Protein AF-A0A165RY07-F1 (afdb_monomer_lite)

pLDDT: mean 71.09, std 14.45, range [42.78, 95.12]

Foldseek 3Di:
DPCVPQDPDPPDDPDDPPDDDQQDAPPVRHHRHPPPVVVVVVVVVVVVVVVVVVVVVVCCVPPPDCPDDPDPPPDPVVVVVVVVCVVVVD

Radius of gyration: 25.17 Å; chains: 1; bounding box: 54×26×62 Å

Structure (mmCIF, N/CA/C/O backbone):
data_AF-A0A165RY07-F1
#
_entry.id   AF-A0A165RY07-F1
#
loop_
_atom_site.group_PDB
_atom_site.id
_atom_site.type_symbol
_atom_site.label_atom_id
_atom_site.label_alt_id
_atom_site.label_comp_id
_atom_site.label_asym_id
_atom_site.label_entity_id
_atom_site.label_seq_id
_atom_site.pdbx_PDB_ins_code
_atom_site.Cartn_x
_atom_site.Cartn_y
_atom_site.Cartn_z
_atom_site.occupancy
_atom_site.B_iso_or_equiv
_atom_site.auth_seq_id
_atom_site.auth_comp_id
_atom_site.auth_asym_id
_atom_site.auth_atom_id
_atom_site.pdbx_PDB_model_num
ATOM 1 N N . MET A 1 1 ? 3.684 -6.386 -31.753 1.00 42.78 1 MET A N 1
ATOM 2 C CA . MET A 1 1 ? 2.701 -5.407 -31.236 1.00 42.78 1 MET A CA 1
ATOM 3 C C . MET A 1 1 ? 3.041 -4.810 -29.860 1.00 42.78 1 MET A C 1
ATOM 5 O O . MET A 1 1 ? 2.318 -3.935 -29.428 1.00 42.78 1 MET A O 1
ATOM 9 N N . LEU A 1 2 ? 4.164 -5.153 -29.204 1.00 48.50 2 LEU A N 1
ATOM 10 C CA . LEU A 1 2 ? 4.545 -4.575 -27.893 1.00 48.50 2 LEU A CA 1
ATOM 11 C C . LEU A 1 2 ? 5.548 -3.405 -27.968 1.00 48.50 2 LEU A C 1
ATOM 13 O O . LEU A 1 2 ? 5.909 -2.829 -26.950 1.00 48.50 2 LEU A O 1
ATOM 17 N N . GLN A 1 3 ? 6.012 -3.056 -29.170 1.00 49.88 3 GLN A N 1
ATOM 18 C CA . GLN A 1 3 ? 7.004 -1.993 -29.378 1.00 49.88 3 GLN A CA 1
ATOM 19 C C . GLN A 1 3 ? 6.369 -0.588 -29.380 1.00 49.88 3 GLN A C 1
ATOM 21 O O . GLN A 1 3 ? 7.069 0.395 -29.183 1.00 49.88 3 GLN A O 1
ATOM 26 N N . ALA A 1 4 ? 5.045 -0.503 -29.564 1.00 55.62 4 ALA A N 1
ATOM 27 C CA . ALA A 1 4 ? 4.295 0.752 -29.608 1.00 55.62 4 ALA A CA 1
ATOM 28 C C . ALA A 1 4 ? 3.825 1.242 -28.225 1.00 55.62 4 ALA A C 1
ATOM 30 O O . ALA A 1 4 ? 3.657 2.440 -28.039 1.00 55.62 4 ALA A O 1
ATOM 31 N N . GLU A 1 5 ? 3.647 0.352 -27.242 1.00 54.22 5 GLU A N 1
ATOM 32 C CA . GLU A 1 5 ? 3.056 0.726 -25.942 1.00 54.22 5 GLU A CA 1
ATOM 33 C C . GLU A 1 5 ? 4.078 1.061 -24.845 1.00 54.22 5 GLU A C 1
ATOM 35 O O . GLU A 1 5 ? 3.719 1.613 -23.808 1.00 54.22 5 GLU A O 1
ATOM 40 N N . PHE A 1 6 ? 5.365 0.787 -25.073 1.00 55.56 6 PHE A N 1
ATOM 41 C CA . PHE A 1 6 ? 6.443 1.100 -24.125 1.00 55.56 6 PHE A CA 1
ATOM 42 C C . PHE A 1 6 ? 7.528 2.019 -24.704 1.00 55.56 6 PHE A C 1
ATOM 44 O O . PHE A 1 6 ? 8.584 2.136 -24.092 1.00 55.56 6 PHE A O 1
ATOM 51 N N . GLY A 1 7 ? 7.295 2.645 -25.864 1.00 51.78 7 GLY A N 1
ATOM 52 C CA . GLY A 1 7 ? 8.260 3.541 -26.507 1.00 51.78 7 GLY A CA 1
ATOM 53 C C . GLY A 1 7 ? 8.345 4.893 -25.801 1.00 51.78 7 GLY A C 1
ATOM 54 O O . GLY A 1 7 ? 7.600 5.820 -26.117 1.00 51.78 7 GLY A O 1
ATOM 55 N N . GLY A 1 8 ? 9.249 5.029 -24.839 1.00 60.22 8 GLY A N 1
ATOM 56 C CA . GLY A 1 8 ? 9.581 6.302 -24.223 1.00 60.22 8 GLY A CA 1
ATOM 57 C C . GLY A 1 8 ? 10.673 7.034 -24.999 1.00 60.22 8 GLY A C 1
ATOM 58 O O . GLY A 1 8 ? 11.672 6.470 -25.426 1.00 60.22 8 GLY A O 1
ATOM 59 N N . LYS A 1 9 ? 10.462 8.345 -25.154 1.00 55.28 9 LYS A N 1
ATOM 60 C CA . LYS A 1 9 ? 11.388 9.425 -25.566 1.00 55.28 9 LYS A CA 1
ATOM 61 C C . LYS A 1 9 ? 12.279 9.280 -26.817 1.00 55.28 9 LYS A C 1
ATOM 63 O O . LYS A 1 9 ? 12.811 10.306 -27.229 1.00 55.28 9 LYS A O 1
ATOM 68 N N . HIS A 1 10 ? 12.402 8.121 -27.460 1.00 52.28 10 HIS A N 1
ATOM 69 C CA . HIS A 1 10 ? 13.254 7.913 -28.644 1.00 52.28 10 HIS A CA 1
ATOM 70 C C . HIS A 1 10 ? 12.486 7.434 -29.883 1.00 52.28 10 HIS A C 1
ATOM 72 O O . HIS A 1 10 ? 13.043 6.789 -30.768 1.00 52.28 10 HIS A O 1
ATOM 78 N N . VAL A 1 11 ? 11.208 7.793 -30.002 1.00 51.28 11 VAL A N 1
ATOM 79 C CA . VAL A 1 11 ? 10.475 7.640 -31.264 1.00 51.28 11 VAL A CA 1
ATOM 80 C C . VAL A 1 11 ? 10.931 8.759 -32.209 1.00 51.28 11 VAL A C 1
ATOM 82 O O . VAL A 1 11 ? 10.372 9.850 -32.190 1.00 51.28 11 VAL A O 1
ATOM 85 N N . GLY A 1 12 ? 11.997 8.519 -32.982 1.00 50.59 12 GLY A N 1
ATOM 86 C CA . GLY A 1 12 ? 12.388 9.396 -34.097 1.00 50.59 12 GLY A CA 1
ATOM 87 C C . GLY A 1 12 ? 13.863 9.789 -34.218 1.00 50.59 12 GLY A C 1
ATOM 88 O O . GLY A 1 12 ? 14.179 10.578 -35.104 1.00 50.59 12 GLY A O 1
ATOM 89 N N . LYS A 1 13 ? 14.778 9.272 -33.387 1.00 50.72 13 LYS A N 1
ATOM 90 C CA . LYS A 1 13 ? 16.222 9.435 -33.641 1.00 50.72 13 LYS A CA 1
ATOM 91 C C . LYS A 1 13 ? 16.736 8.233 -34.446 1.00 50.72 13 LYS A C 1
ATOM 93 O O . LYS A 1 13 ? 16.400 7.113 -34.059 1.00 50.72 13 LYS A O 1
ATOM 98 N N . PRO A 1 14 ? 17.496 8.429 -35.543 1.00 45.47 14 PRO A N 1
ATOM 99 C CA . PRO A 1 14 ? 18.148 7.320 -36.230 1.00 45.47 14 PRO A CA 1
ATOM 100 C C . PRO A 1 14 ? 19.067 6.632 -35.218 1.00 45.47 14 PRO A C 1
ATOM 102 O O . PRO A 1 14 ? 19.895 7.281 -34.587 1.00 45.47 14 PRO A O 1
ATOM 105 N N . VAL A 1 15 ? 18.800 5.351 -34.980 1.00 54.75 15 VAL A N 1
ATOM 106 C CA . VAL A 1 15 ? 19.544 4.514 -34.042 1.00 54.75 15 VAL A CA 1
ATOM 107 C C . VAL A 1 15 ? 20.804 4.080 -34.775 1.00 54.75 15 VAL A C 1
ATOM 109 O O . VAL A 1 15 ? 20.709 3.292 -35.715 1.00 54.75 15 VAL A O 1
ATOM 112 N N . ASP A 1 16 ? 21.950 4.635 -34.385 1.00 46.72 16 ASP A N 1
ATOM 113 C CA . ASP A 1 16 ? 23.252 4.074 -34.738 1.00 46.72 16 ASP A CA 1
ATOM 114 C 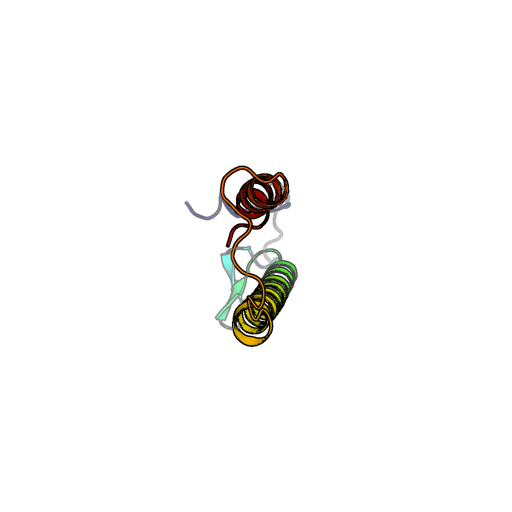C . ASP A 1 16 ? 23.279 2.604 -34.277 1.00 46.72 16 ASP A C 1
ATOM 116 O O . ASP A 1 16 ? 22.808 2.280 -33.184 1.00 46.72 16 ASP A O 1
ATOM 120 N N . GLU A 1 17 ? 23.778 1.706 -35.130 1.00 53.19 17 GLU A N 1
ATOM 121 C CA . GLU A 1 17 ? 23.628 0.238 -35.052 1.00 53.19 17 GLU A CA 1
ATOM 122 C C . GLU A 1 17 ? 24.227 -0.431 -33.788 1.00 53.19 17 GLU A C 1
ATOM 124 O O . GLU A 1 17 ? 24.101 -1.644 -33.618 1.00 53.19 17 GLU A O 1
ATOM 129 N N . ASP A 1 18 ? 24.790 0.352 -32.863 1.00 53.38 18 ASP A N 1
ATOM 130 C CA . ASP A 1 18 ? 25.451 -0.089 -31.629 1.00 53.38 18 ASP A CA 1
ATOM 131 C C . ASP A 1 18 ? 24.695 0.255 -30.323 1.00 53.38 18 ASP A C 1
ATOM 133 O O . ASP A 1 18 ? 25.124 -0.160 -29.24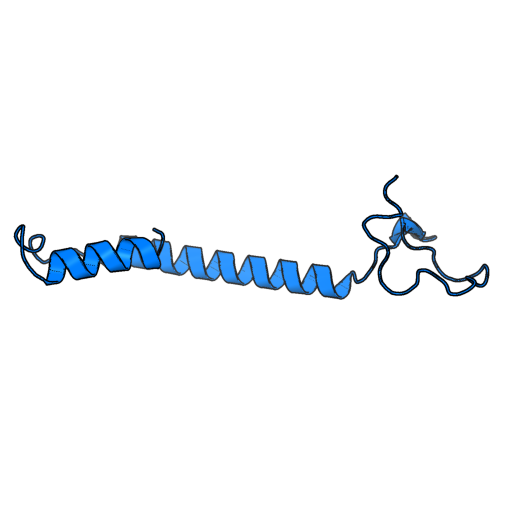1 1.00 53.38 18 ASP A O 1
ATOM 137 N N . GLU A 1 19 ? 23.568 0.979 -30.366 1.00 57.47 19 GLU A N 1
ATOM 138 C CA . GLU A 1 19 ? 22.797 1.285 -29.149 1.00 57.47 19 GLU A CA 1
ATOM 139 C C . GLU A 1 19 ? 21.774 0.179 -28.821 1.00 57.47 19 GLU A C 1
ATOM 141 O O . GLU A 1 19 ? 20.880 -0.135 -29.609 1.00 57.47 19 GLU A O 1
ATOM 146 N N . GLU A 1 20 ? 21.897 -0.420 -27.625 1.00 63.66 20 GLU A N 1
ATOM 147 C CA . GLU A 1 20 ? 21.010 -1.462 -27.085 1.00 63.66 20 GLU A CA 1
ATOM 148 C C . GLU A 1 20 ? 19.522 -1.125 -27.292 1.00 63.66 20 GLU A C 1
ATOM 150 O O . GLU A 1 20 ? 18.907 -0.346 -26.555 1.00 63.66 20 GLU A O 1
ATOM 155 N N . LYS A 1 21 ? 18.910 -1.760 -28.295 1.00 69.19 21 LYS A N 1
ATOM 156 C CA . LYS A 1 21 ? 17.500 -1.562 -28.629 1.00 69.19 21 LYS A CA 1
ATOM 157 C C . LYS A 1 21 ? 16.611 -1.978 -27.457 1.00 69.19 21 LYS A C 1
ATOM 159 O O . LYS A 1 21 ? 16.647 -3.124 -27.005 1.00 69.19 21 LYS A O 1
ATOM 164 N N . VAL A 1 22 ? 15.749 -1.074 -27.001 1.00 70.56 22 VAL A N 1
ATOM 165 C CA . VAL A 1 22 ? 14.721 -1.368 -25.991 1.00 70.56 22 VAL A CA 1
ATOM 166 C C . VAL A 1 22 ? 13.863 -2.554 -26.442 1.00 70.56 22 VAL A C 1
ATOM 168 O O . VAL A 1 22 ? 13.358 -2.594 -27.565 1.00 70.56 22 VAL A O 1
ATOM 171 N N . GLY A 1 23 ? 13.690 -3.527 -25.550 1.00 69.94 23 GLY A N 1
ATOM 172 C CA . GLY A 1 23 ? 12.976 -4.775 -25.815 1.00 69.94 23 GLY A CA 1
ATOM 173 C C . GLY A 1 23 ? 13.837 -5.876 -26.440 1.00 69.94 23 GLY A C 1
ATOM 174 O O . GLY A 1 23 ? 13.313 -6.959 -26.691 1.00 69.94 23 GLY A O 1
ATOM 175 N N . SER A 1 24 ? 15.130 -5.631 -26.677 1.00 78.44 24 SER A N 1
ATOM 176 C CA . SER A 1 24 ? 16.105 -6.673 -27.018 1.00 78.44 24 SER A CA 1
ATOM 177 C C . SER A 1 24 ? 16.752 -7.277 -25.764 1.00 78.44 24 SER A C 1
ATOM 179 O O . SER A 1 24 ? 16.446 -6.894 -24.629 1.00 78.44 24 SER A O 1
ATOM 181 N N . VAL A 1 25 ? 17.613 -8.270 -25.970 1.00 78.69 25 VAL A N 1
ATOM 182 C CA . VAL A 1 25 ? 18.349 -8.961 -24.911 1.00 78.69 25 VAL A CA 1
ATOM 183 C C . VAL A 1 25 ? 19.826 -8.585 -25.037 1.00 78.69 25 VAL A C 1
ATOM 185 O O . VAL A 1 25 ? 20.409 -8.755 -26.104 1.00 78.69 25 VAL A O 1
ATOM 188 N N . ASP A 1 26 ? 20.417 -8.084 -23.953 1.00 79.88 26 ASP A N 1
ATOM 189 C CA . ASP A 1 26 ? 21.853 -7.797 -23.838 1.00 79.88 26 ASP A CA 1
ATOM 190 C C . ASP A 1 26 ? 22.669 -9.096 -24.007 1.00 79.88 26 ASP A C 1
ATOM 192 O O . ASP A 1 26 ? 22.189 -10.199 -23.724 1.00 79.88 26 ASP A O 1
ATOM 196 N N . ARG A 1 27 ? 23.950 -8.982 -24.364 1.00 79.50 27 ARG A N 1
ATOM 197 C CA . ARG A 1 27 ? 24.950 -10.066 -24.414 1.00 79.50 27 ARG A CA 1
ATOM 198 C C . ARG A 1 27 ? 25.015 -10.903 -23.132 1.00 79.50 27 ARG A C 1
ATOM 200 O O . ARG A 1 27 ? 25.471 -12.041 -23.162 1.00 79.50 27 ARG A O 1
ATOM 207 N N . LYS A 1 28 ? 24.551 -10.358 -22.005 1.00 81.50 28 LYS A N 1
ATOM 208 C CA . LYS A 1 28 ? 24.445 -11.038 -20.701 1.00 81.50 28 LYS A CA 1
ATOM 209 C C . LYS A 1 28 ? 23.111 -11.767 -20.478 1.00 81.50 28 LYS A C 1
ATOM 211 O O . LYS A 1 28 ? 22.845 -12.200 -19.359 1.00 81.50 28 LYS A O 1
ATOM 216 N N . GLY A 1 29 ? 22.253 -11.864 -21.492 1.00 79.88 29 GLY A N 1
ATOM 217 C CA . GLY A 1 29 ? 20.945 -12.517 -21.400 1.00 79.88 29 GLY A CA 1
ATOM 218 C C . GLY A 1 29 ? 19.882 -11.699 -20.657 1.00 79.88 29 GLY A C 1
ATOM 219 O O . GLY A 1 29 ? 18.866 -12.253 -20.241 1.00 79.88 29 GLY A O 1
ATOM 220 N N . LYS A 1 30 ? 20.100 -10.394 -20.441 1.00 80.12 30 LYS A N 1
ATOM 221 C CA . LYS A 1 30 ? 19.161 -9.523 -19.713 1.00 80.12 30 LYS A CA 1
ATOM 222 C C . LYS A 1 30 ? 18.287 -8.734 -20.678 1.00 80.12 30 LYS A C 1
ATOM 224 O O . LYS A 1 30 ? 18.776 -8.213 -21.668 1.00 80.12 30 LYS A O 1
ATOM 229 N N . LEU A 1 31 ? 17.003 -8.597 -20.356 1.00 80.25 31 LEU A N 1
ATOM 230 C CA . LEU A 1 31 ? 16.075 -7.764 -21.123 1.00 80.25 31 LEU A CA 1
ATOM 231 C C . LEU A 1 31 ? 16.415 -6.278 -20.951 1.00 80.25 31 LEU A C 1
ATOM 233 O O . LEU A 1 31 ? 16.348 -5.742 -19.838 1.00 80.25 31 LEU A O 1
ATOM 237 N N . VAL A 1 32 ? 16.720 -5.610 -22.061 1.00 79.19 32 VAL A N 1
ATOM 238 C CA . VAL A 1 32 ? 16.907 -4.159 -22.117 1.00 79.19 32 VAL A CA 1
ATOM 239 C C . VAL A 1 32 ? 15.527 -3.518 -22.030 1.00 79.19 32 VAL A C 1
ATOM 241 O O . VAL A 1 32 ? 14.701 -3.639 -22.932 1.00 79.19 32 VAL A O 1
ATOM 244 N N . THR A 1 33 ? 15.242 -2.852 -20.915 1.00 79.19 33 THR A N 1
ATOM 245 C CA . THR A 1 33 ? 13.953 -2.188 -20.679 1.00 79.19 33 THR A CA 1
ATOM 246 C C . THR A 1 33 ? 14.162 -0.711 -20.420 1.00 79.19 33 THR A C 1
ATOM 248 O O . THR A 1 33 ? 15.193 -0.298 -19.894 1.00 79.19 33 THR A O 1
ATOM 251 N N . GLU A 1 34 ? 13.161 0.102 -20.738 1.00 76.50 34 GLU A N 1
ATOM 252 C CA . GLU A 1 34 ? 13.239 1.525 -20.436 1.00 76.50 34 GLU A CA 1
ATOM 253 C C . GLU A 1 34 ? 13.116 1.813 -18.941 1.00 76.50 34 GLU A C 1
ATOM 255 O O . GLU A 1 34 ? 12.251 1.275 -18.242 1.00 76.50 34 GLU A O 1
ATOM 260 N N . GLY A 1 35 ? 13.968 2.713 -18.452 1.00 76.62 35 GLY A N 1
ATOM 261 C CA . GLY A 1 35 ? 13.900 3.234 -17.089 1.00 76.62 35 GLY A CA 1
ATOM 262 C C . GLY A 1 35 ? 13.919 2.167 -15.983 1.00 76.62 35 GLY A C 1
ATOM 263 O O . GLY A 1 35 ? 13.095 2.260 -15.068 1.00 76.62 35 GLY A O 1
ATOM 264 N N . PRO A 1 36 ? 14.849 1.190 -15.987 1.00 77.62 36 PRO A N 1
ATOM 265 C CA . PRO A 1 36 ? 14.880 0.115 -14.990 1.00 77.62 36 PRO A CA 1
ATOM 266 C C . PRO A 1 36 ? 15.020 0.666 -13.564 1.00 77.62 36 PRO A C 1
ATOM 268 O O . PRO A 1 36 ? 14.363 0.194 -12.637 1.00 77.62 36 PRO A O 1
ATOM 271 N N . LYS A 1 37 ? 15.788 1.752 -13.402 1.00 79.31 37 LYS A N 1
ATOM 272 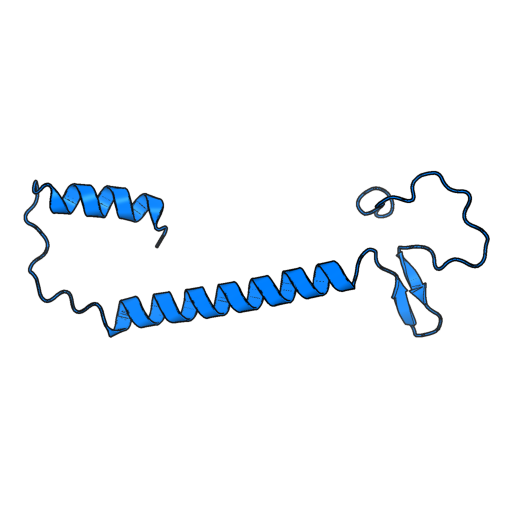C CA . LYS A 1 37 ? 15.948 2.466 -12.126 1.00 79.31 37 LYS A CA 1
ATOM 273 C C . LYS A 1 37 ? 14.625 3.045 -11.612 1.00 79.31 37 LYS A C 1
ATOM 275 O O . LYS A 1 37 ? 14.324 2.913 -10.433 1.00 79.31 37 LYS A O 1
ATOM 280 N N . LYS A 1 38 ? 13.801 3.634 -12.490 1.00 82.19 38 LYS A N 1
ATOM 281 C CA . LYS A 1 38 ? 12.501 4.216 -12.105 1.00 82.19 38 LYS A CA 1
ATOM 282 C C . LYS A 1 38 ? 11.524 3.135 -11.643 1.00 82.19 38 LYS A C 1
ATOM 284 O O . LYS A 1 38 ? 10.870 3.305 -10.620 1.00 82.19 38 LYS A O 1
ATOM 289 N N . ARG A 1 39 ? 11.473 1.999 -12.351 1.00 82.12 39 ARG A N 1
ATOM 290 C CA . ARG A 1 39 ? 10.628 0.853 -11.966 1.00 82.12 39 ARG A CA 1
ATOM 291 C C . ARG A 1 39 ? 11.028 0.294 -10.602 1.00 82.12 39 ARG A C 1
ATOM 293 O O . ARG A 1 39 ? 10.155 -0.023 -9.801 1.00 82.12 39 ARG A O 1
ATOM 300 N N . LEU A 1 40 ? 12.330 0.206 -10.327 1.00 86.94 40 LEU A N 1
ATOM 301 C CA . LEU A 1 40 ? 12.832 -0.268 -9.038 1.00 86.94 40 LEU A CA 1
ATOM 302 C C . LEU A 1 40 ? 12.453 0.679 -7.893 1.00 86.94 40 LEU A C 1
ATOM 304 O O . LEU A 1 40 ? 11.973 0.213 -6.864 1.00 86.94 40 LEU A O 1
ATOM 308 N N . VAL A 1 41 ? 12.592 1.994 -8.089 1.00 91.00 41 VAL A N 1
ATOM 309 C CA . VAL A 1 41 ? 12.186 2.996 -7.087 1.00 91.00 41 VAL A CA 1
ATOM 310 C C . VAL A 1 41 ? 10.688 2.910 -6.796 1.00 91.00 41 VAL A C 1
ATOM 312 O O . VAL A 1 41 ? 10.305 2.855 -5.632 1.00 91.00 41 VAL A O 1
ATOM 315 N N . ILE A 1 42 ? 9.845 2.832 -7.832 1.00 91.88 42 ILE A N 1
ATOM 316 C CA . ILE A 1 42 ? 8.387 2.721 -7.660 1.00 91.88 42 ILE A CA 1
ATOM 317 C C . ILE A 1 42 ? 8.025 1.446 -6.895 1.00 91.88 42 ILE A C 1
ATOM 319 O O . ILE A 1 42 ? 7.224 1.504 -5.968 1.00 91.88 42 ILE A O 1
ATOM 323 N N . ARG A 1 43 ? 8.637 0.306 -7.234 1.00 90.75 43 ARG A N 1
ATOM 324 C CA . ARG A 1 43 ? 8.403 -0.954 -6.513 1.00 90.75 43 ARG A CA 1
ATOM 325 C C . ARG A 1 43 ? 8.842 -0.869 -5.053 1.00 90.75 43 ARG A C 1
ATOM 327 O O . ARG A 1 43 ? 8.125 -1.340 -4.182 1.00 90.75 43 ARG A O 1
ATOM 334 N N . CYS A 1 44 ? 9.983 -0.241 -4.775 1.00 92.94 44 CYS A N 1
ATOM 335 C CA . CYS A 1 44 ? 10.444 -0.027 -3.404 1.00 92.94 44 CYS A CA 1
ATOM 336 C C . CYS A 1 44 ? 9.456 0.847 -2.615 1.00 92.94 44 CYS A C 1
ATOM 338 O O . CYS A 1 44 ? 9.059 0.495 -1.507 1.00 92.94 44 CYS A O 1
ATOM 340 N N . LEU A 1 45 ? 8.983 1.938 -3.223 1.00 94.62 45 LEU A N 1
ATOM 341 C CA . LEU A 1 45 ? 7.984 2.813 -2.616 1.00 94.62 45 LEU A CA 1
ATOM 342 C C . 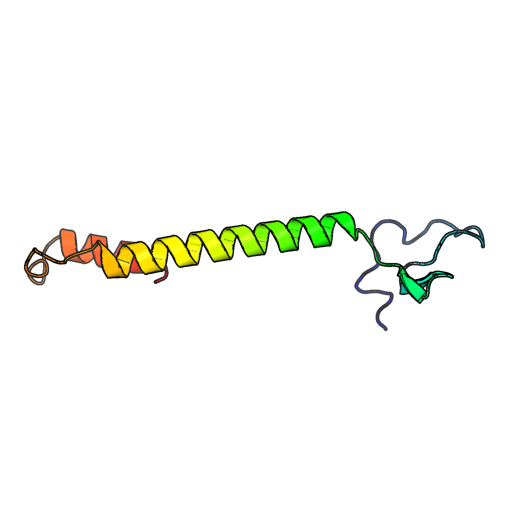LEU A 1 45 ? 6.666 2.073 -2.344 1.00 94.62 45 LEU A C 1
ATOM 344 O O . LEU A 1 45 ? 6.103 2.216 -1.264 1.00 94.62 45 LEU A O 1
ATOM 348 N N . GLN A 1 46 ? 6.202 1.246 -3.285 1.00 93.44 46 GLN A N 1
ATOM 349 C CA . GLN A 1 46 ? 5.017 0.404 -3.096 1.00 93.44 46 GLN A CA 1
ATOM 350 C C . GLN A 1 46 ? 5.177 -0.534 -1.895 1.00 93.44 46 GLN A C 1
ATOM 352 O O . GLN A 1 46 ? 4.267 -0.627 -1.078 1.00 93.44 46 GLN A O 1
ATOM 357 N N . VAL A 1 47 ? 6.336 -1.181 -1.746 1.00 95.12 47 VAL A N 1
ATOM 358 C CA . VAL A 1 47 ? 6.610 -2.060 -0.598 1.00 95.12 47 VAL A CA 1
ATOM 359 C C . VAL A 1 47 ? 6.573 -1.280 0.717 1.00 95.12 47 VAL A C 1
ATOM 361 O O . VAL A 1 47 ? 5.950 -1.737 1.673 1.00 95.12 47 VAL A O 1
ATOM 364 N N . LEU A 1 48 ? 7.171 -0.087 0.768 1.00 94.81 48 LEU A N 1
ATOM 365 C CA . LEU A 1 48 ? 7.136 0.758 1.967 1.00 94.81 48 LEU A CA 1
ATOM 366 C C . LEU A 1 48 ? 5.708 1.176 2.341 1.00 94.81 48 LEU A C 1
ATOM 368 O O . LEU A 1 48 ? 5.341 1.107 3.513 1.00 94.81 48 LEU A O 1
ATOM 372 N N . LEU A 1 49 ? 4.893 1.560 1.355 1.00 94.00 49 LEU A N 1
ATOM 373 C CA . LEU A 1 49 ? 3.489 1.914 1.578 1.00 94.00 49 LEU A CA 1
ATOM 374 C C . LEU A 1 49 ? 2.671 0.718 2.083 1.00 94.00 49 LEU A C 1
ATOM 376 O O . LEU A 1 49 ? 1.873 0.879 3.003 1.00 94.00 49 LEU A O 1
ATOM 380 N N . VAL A 1 50 ? 2.904 -0.481 1.541 1.00 94.94 50 VAL A N 1
ATOM 381 C CA . VAL A 1 50 ? 2.253 -1.715 2.013 1.00 94.94 50 VAL A CA 1
ATOM 382 C C . VAL A 1 50 ? 2.630 -2.014 3.462 1.00 94.94 50 VAL A C 1
ATOM 384 O O . VAL A 1 50 ? 1.754 -2.307 4.271 1.00 94.94 50 VAL A O 1
ATOM 387 N N . ILE A 1 51 ? 3.909 -1.892 3.824 1.00 93.94 51 ILE A N 1
ATOM 388 C CA . ILE A 1 51 ? 4.360 -2.103 5.206 1.00 93.94 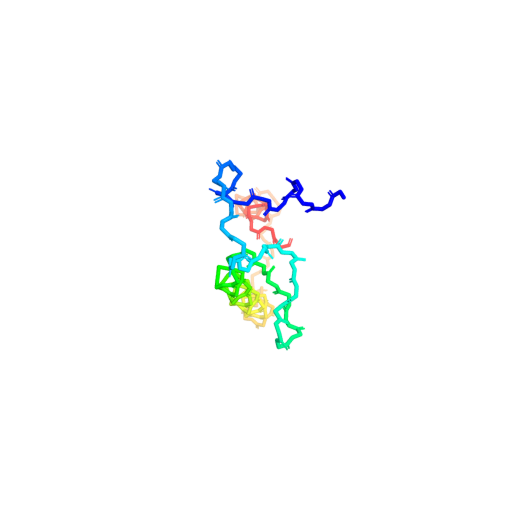51 ILE A CA 1
ATOM 389 C C . ILE A 1 51 ? 3.691 -1.096 6.149 1.00 93.94 51 ILE A C 1
ATOM 391 O O . ILE A 1 51 ? 3.167 -1.493 7.190 1.00 93.94 51 ILE A O 1
ATOM 395 N N . ALA A 1 52 ? 3.658 0.186 5.777 1.00 91.62 52 ALA A N 1
ATOM 396 C CA . ALA A 1 52 ? 3.008 1.222 6.575 1.00 91.62 52 ALA A CA 1
ATOM 397 C C . ALA A 1 52 ? 1.507 0.943 6.772 1.00 91.62 52 ALA A C 1
ATOM 399 O O . ALA A 1 52 ? 1.008 1.036 7.895 1.00 91.62 52 ALA A O 1
ATOM 400 N N . ALA A 1 53 ? 0.804 0.535 5.711 1.00 90.69 53 ALA A N 1
ATOM 401 C CA . ALA A 1 53 ? -0.609 0.169 5.776 1.00 90.69 53 ALA A CA 1
ATOM 402 C C . ALA A 1 53 ? -0.852 -1.059 6.672 1.00 90.69 53 ALA A C 1
ATOM 404 O O . ALA A 1 53 ? -1.763 -1.043 7.502 1.00 90.69 53 ALA A O 1
ATOM 405 N N . CYS A 1 54 ? -0.009 -2.092 6.574 1.00 89.81 54 CYS A N 1
ATOM 406 C CA . CYS A 1 54 ? -0.081 -3.264 7.449 1.00 89.81 54 CYS A CA 1
ATOM 407 C C . CYS A 1 54 ? 0.102 -2.885 8.923 1.00 89.81 54 CYS A C 1
ATOM 409 O O . CYS A 1 54 ? -0.681 -3.318 9.767 1.00 89.81 54 CYS A O 1
ATOM 411 N N . ILE A 1 55 ? 1.097 -2.048 9.238 1.00 88.44 55 ILE A N 1
ATOM 412 C CA . ILE A 1 55 ? 1.335 -1.581 10.611 1.00 88.44 55 ILE A CA 1
ATOM 413 C C . ILE A 1 55 ? 0.118 -0.806 11.129 1.00 88.44 55 ILE A C 1
ATOM 415 O O . ILE A 1 55 ? -0.344 -1.080 12.234 1.00 88.44 55 ILE A O 1
ATOM 419 N N . ALA A 1 56 ? -0.434 0.115 10.335 1.00 88.00 56 ALA A N 1
ATOM 420 C CA . ALA A 1 56 ? -1.609 0.897 10.718 1.00 88.00 56 ALA A CA 1
ATOM 421 C C . ALA A 1 56 ? -2.848 0.015 10.960 1.00 88.00 56 ALA A C 1
ATOM 423 O O . ALA A 1 56 ? -3.567 0.211 11.942 1.00 88.00 56 ALA A O 1
ATOM 424 N N . SER A 1 57 ? -3.072 -0.990 10.110 1.00 84.44 57 SER A N 1
ATOM 425 C CA . SER A 1 57 ? -4.181 -1.941 10.247 1.00 84.44 57 SER A CA 1
ATOM 426 C C . SER A 1 57 ? -4.055 -2.789 11.519 1.00 84.44 57 SER A C 1
ATOM 428 O O . SER A 1 57 ? -4.992 -2.866 12.318 1.00 84.44 57 SER A O 1
ATOM 430 N N . VAL A 1 58 ? -2.867 -3.343 11.780 1.00 82.81 58 VAL A N 1
ATOM 431 C CA . VAL A 1 58 ? -2.597 -4.127 12.996 1.00 82.81 58 VAL A CA 1
ATOM 432 C C . VAL A 1 58 ? -2.708 -3.256 14.251 1.00 82.81 58 VAL A C 1
ATOM 434 O O . VAL A 1 58 ? -3.306 -3.677 15.242 1.00 82.81 58 VAL A O 1
ATOM 437 N N . TYR A 1 59 ? -2.185 -2.028 14.211 1.00 81.38 59 TYR A N 1
ATOM 438 C CA . TYR A 1 59 ? -2.281 -1.077 15.320 1.00 81.38 59 TYR A CA 1
ATOM 439 C C . TYR A 1 59 ? -3.743 -0.758 15.655 1.00 81.38 59 TYR A C 1
ATOM 441 O O . TYR A 1 59 ? -4.139 -0.824 16.818 1.00 81.38 59 TYR A O 1
ATOM 449 N N . THR A 1 60 ? -4.558 -0.485 14.633 1.00 78.19 60 THR A N 1
ATOM 450 C CA . THR A 1 60 ? -6.005 -0.257 14.765 1.00 78.19 60 THR A CA 1
ATOM 451 C C . THR A 1 60 ? -6.681 -1.431 15.478 1.00 78.19 60 THR A C 1
ATOM 453 O O . THR A 1 60 ? -7.384 -1.220 16.463 1.00 78.19 60 THR A O 1
ATOM 456 N N . GLY A 1 61 ? -6.423 -2.670 15.046 1.00 72.62 61 GLY A N 1
ATOM 457 C CA . GLY A 1 61 ? -7.044 -3.863 15.630 1.00 72.62 61 GLY A CA 1
ATOM 458 C C . GLY A 1 61 ? -6.597 -4.195 17.060 1.00 72.62 61 GLY A C 1
ATOM 459 O O . GLY A 1 61 ? -7.385 -4.736 17.833 1.00 72.62 61 GLY A O 1
ATOM 460 N N . LEU A 1 62 ? -5.351 -3.879 17.431 1.00 75.50 62 LEU A N 1
ATOM 461 C CA . LEU A 1 62 ? -4.800 -4.227 18.748 1.00 75.50 62 LEU A CA 1
ATOM 462 C C . LEU A 1 62 ? -4.988 -3.134 19.807 1.00 75.50 62 LEU A C 1
ATOM 464 O O . LEU A 1 62 ? -5.148 -3.451 20.988 1.00 75.50 62 LEU A O 1
ATOM 468 N N . ILE A 1 63 ? -4.931 -1.859 19.415 1.00 67.75 63 ILE A N 1
ATOM 469 C CA . ILE A 1 63 ? -4.874 -0.733 20.361 1.00 67.75 63 ILE A CA 1
ATOM 470 C C . ILE A 1 63 ? -6.195 0.022 20.458 1.00 67.75 63 ILE A C 1
ATOM 472 O O . ILE A 1 63 ? -6.497 0.550 21.533 1.00 67.75 63 ILE A O 1
ATOM 476 N N . ILE A 1 64 ? -7.029 0.032 19.412 1.00 65.12 64 ILE A N 1
ATOM 477 C CA . ILE A 1 64 ? -8.366 0.627 19.512 1.00 65.12 64 ILE A CA 1
ATOM 478 C C . ILE A 1 64 ? -9.269 -0.328 20.294 1.00 65.12 64 ILE A C 1
ATOM 480 O O . ILE A 1 64 ? -10.063 -1.092 19.752 1.00 65.12 64 ILE A O 1
ATOM 484 N N . LYS A 1 65 ? -9.162 -0.267 21.621 1.00 60.84 65 LYS A N 1
ATOM 485 C CA . LYS A 1 65 ? -10.197 -0.781 22.509 1.00 60.84 65 LYS A CA 1
ATOM 486 C C . LYS A 1 65 ? -11.373 0.182 22.425 1.00 60.84 65 LYS A C 1
ATOM 488 O O . LYS A 1 65 ? -11.268 1.330 22.851 1.00 60.84 65 LYS A O 1
ATOM 493 N N . THR A 1 66 ? -12.503 -0.278 21.898 1.00 64.31 66 THR A N 1
ATOM 494 C CA . THR A 1 66 ? -13.774 0.452 21.957 1.00 64.31 66 THR A CA 1
ATOM 495 C C . THR A 1 66 ? -14.291 0.407 23.398 1.00 64.31 66 THR A C 1
ATOM 497 O O . THR A 1 66 ? -15.172 -0.380 23.734 1.00 64.31 66 THR A O 1
ATOM 500 N N . THR A 1 67 ? -13.677 1.184 24.295 1.00 57.59 67 THR A N 1
ATOM 501 C CA . THR A 1 67 ? -14.067 1.240 25.718 1.00 57.59 67 THR A CA 1
ATOM 502 C C . THR A 1 67 ? -15.367 2.015 25.931 1.00 57.59 67 THR A C 1
ATOM 504 O O . THR A 1 67 ? -15.966 1.931 26.998 1.00 57.59 67 THR A O 1
ATOM 507 N N . SER A 1 68 ? -15.808 2.761 24.917 1.00 64.62 68 SER A N 1
ATOM 508 C CA . SER A 1 68 ? -17.040 3.532 24.950 1.00 64.62 68 SER A CA 1
ATOM 509 C C . SER A 1 68 ? -18.138 2.779 24.215 1.00 64.62 68 SER A C 1
ATOM 511 O O . SER A 1 68 ? -17.940 2.322 23.085 1.00 64.62 68 SER A O 1
ATOM 513 N N . THR A 1 69 ? -19.302 2.668 24.855 1.00 63.25 69 THR A N 1
ATOM 514 C CA . THR A 1 69 ? -20.552 2.266 24.204 1.00 63.25 69 THR A CA 1
ATOM 515 C C . THR A 1 69 ? -20.695 3.021 22.881 1.00 63.25 69 THR A C 1
ATOM 517 O O . THR A 1 69 ? -20.470 4.237 22.879 1.00 63.25 69 THR A O 1
ATOM 520 N N . PRO A 1 70 ? -21.039 2.345 21.767 1.00 64.56 70 PRO A N 1
ATOM 521 C CA . PRO A 1 70 ? -21.140 3.001 20.471 1.00 64.56 70 PRO A CA 1
ATOM 522 C C . PRO A 1 70 ? -22.041 4.234 20.595 1.00 64.56 70 PRO A C 1
ATOM 524 O O . PRO A 1 70 ? -23.057 4.163 21.297 1.00 64.56 70 PRO A O 1
ATOM 527 N N . PRO A 1 71 ? -21.658 5.367 19.974 1.00 60.25 71 PRO A N 1
ATOM 528 C CA . PRO A 1 71 ? -22.394 6.611 20.110 1.00 60.25 71 PRO A CA 1
ATOM 529 C C . PRO A 1 71 ? -23.877 6.348 19.809 1.00 60.25 71 PRO A C 1
ATOM 531 O O . PRO A 1 71 ? -24.179 5.716 18.790 1.00 60.25 71 PRO A O 1
ATOM 534 N N . PRO A 1 72 ? -24.802 6.771 20.693 1.00 62.94 72 PRO A N 1
ATOM 535 C CA . PRO A 1 72 ? -26.223 6.508 20.525 1.00 62.94 72 PRO A CA 1
ATOM 536 C C . PRO A 1 72 ? -26.689 6.912 19.125 1.00 62.94 72 PRO A C 1
ATOM 538 O O . PRO A 1 72 ? -26.228 7.923 18.575 1.00 62.94 72 PRO A O 1
ATOM 541 N N . LYS A 1 73 ? -27.592 6.113 18.539 1.00 59.88 73 LYS A N 1
ATOM 542 C CA . LYS A 1 73 ? -28.167 6.399 17.218 1.00 59.88 73 LYS A CA 1
ATOM 543 C C . LYS A 1 73 ? -28.679 7.844 17.190 1.00 59.88 73 LYS A C 1
ATOM 545 O O . LYS A 1 73 ? -29.448 8.239 18.058 1.00 59.88 73 LYS A O 1
ATOM 550 N N . GLY A 1 74 ? -28.239 8.613 16.194 1.00 65.69 74 GLY A N 1
ATOM 551 C CA . GLY A 1 74 ? -28.643 10.011 16.004 1.00 65.69 74 GLY A CA 1
ATOM 552 C C . GLY A 1 74 ? -27.708 11.068 16.603 1.00 65.69 74 GLY A C 1
ATOM 553 O O . GLY A 1 74 ? -28.017 12.251 16.518 1.00 65.69 74 GLY A O 1
ATOM 554 N N . THR A 1 75 ? -26.561 10.692 17.174 1.00 71.19 75 THR A N 1
ATOM 555 C CA . THR A 1 75 ? -25.558 11.670 17.634 1.00 71.19 75 THR A CA 1
ATOM 556 C C . THR A 1 75 ? -24.653 12.155 16.494 1.00 71.19 75 THR A C 1
ATOM 558 O O . THR A 1 75 ? -24.308 11.397 15.587 1.00 71.19 75 THR A O 1
ATOM 561 N N . MET A 1 76 ? -24.215 13.420 16.555 1.00 71.31 76 MET A N 1
ATOM 562 C CA . MET A 1 76 ? -23.279 14.027 15.586 1.00 71.31 76 MET A CA 1
ATOM 563 C C . MET A 1 76 ? -22.003 13.195 15.402 1.00 71.31 76 MET A C 1
ATOM 565 O O . MET A 1 76 ? -21.520 13.035 14.285 1.00 71.31 76 MET A O 1
ATOM 569 N N . ALA A 1 77 ? -21.498 12.597 16.484 1.00 71.19 77 ALA A N 1
ATOM 570 C CA . ALA A 1 77 ? -20.327 11.727 16.449 1.00 71.19 77 ALA A CA 1
ATOM 571 C C . ALA A 1 77 ? -20.507 10.511 15.518 1.00 71.19 77 ALA A C 1
ATOM 573 O O . ALA A 1 77 ? -19.565 10.134 14.825 1.00 71.19 77 ALA A O 1
ATOM 574 N N . ALA A 1 78 ? -21.709 9.926 15.446 1.00 68.94 78 ALA A N 1
ATOM 575 C CA . ALA A 1 78 ? -21.986 8.791 14.565 1.00 68.94 78 ALA A CA 1
ATOM 576 C C . ALA A 1 78 ? -21.947 9.189 13.079 1.00 68.94 78 ALA A C 1
ATOM 578 O O . ALA A 1 78 ? -21.400 8.452 12.260 1.00 68.94 78 ALA A O 1
ATOM 579 N N . TYR A 1 79 ? -22.463 10.372 12.733 1.00 73.62 79 TYR A N 1
ATOM 580 C CA . TYR A 1 79 ? -22.396 10.886 11.361 1.00 73.62 79 TYR A CA 1
ATOM 581 C C . TYR A 1 79 ? -20.969 11.236 10.949 1.00 73.62 79 TYR A C 1
ATOM 583 O O . TYR A 1 79 ? -20.560 10.908 9.839 1.00 73.62 79 TYR A O 1
ATOM 591 N N . VAL A 1 80 ? -20.191 11.843 11.850 1.00 75.25 80 VAL A N 1
ATOM 592 C CA . VAL A 1 80 ? -18.774 12.137 11.599 1.00 75.25 80 VAL A CA 1
ATOM 593 C C . VAL A 1 80 ? -18.006 10.846 11.332 1.00 75.25 80 VAL A C 1
ATOM 595 O O . VAL A 1 80 ? -17.294 10.768 10.336 1.00 75.25 80 VAL A O 1
ATOM 598 N N . LEU A 1 81 ? -18.203 9.807 12.147 1.00 72.94 81 LEU A N 1
ATOM 599 C CA . LEU A 1 81 ? -17.576 8.503 11.915 1.00 72.94 81 LEU A CA 1
ATOM 600 C C . LEU A 1 81 ? -18.011 7.865 10.589 1.00 72.94 81 LEU A C 1
ATOM 602 O O . LEU A 1 81 ? -17.173 7.305 9.889 1.00 72.94 81 LEU A O 1
ATOM 606 N N . TYR A 1 82 ? -19.287 7.975 10.214 1.00 71.94 82 TYR A N 1
ATOM 607 C CA . TYR A 1 82 ? -19.789 7.432 8.949 1.00 71.94 82 TYR A CA 1
ATOM 608 C C . TYR A 1 82 ? -19.187 8.138 7.726 1.00 71.94 82 TYR A C 1
ATOM 610 O O . TYR A 1 82 ? -18.778 7.494 6.763 1.00 71.94 82 TYR A O 1
ATOM 618 N N . ILE A 1 83 ? -19.076 9.466 7.777 1.00 74.31 83 ILE A N 1
ATOM 619 C CA . ILE A 1 83 ? -18.463 10.259 6.705 1.00 74.31 83 ILE A CA 1
ATOM 620 C C . ILE A 1 83 ? -16.961 9.962 6.619 1.00 74.31 83 ILE A C 1
ATOM 622 O O . ILE A 1 83 ? -16.429 9.769 5.526 1.00 74.31 83 ILE A O 1
ATOM 626 N N . PHE A 1 84 ? -16.281 9.878 7.766 1.00 69.94 84 PHE A N 1
ATOM 627 C CA . PHE A 1 84 ? -14.860 9.543 7.799 1.00 69.94 84 PHE A CA 1
ATOM 628 C C . PHE A 1 84 ? -14.587 8.120 7.315 1.00 69.94 84 PHE A C 1
ATOM 630 O O . PHE A 1 84 ? -13.619 7.946 6.591 1.00 69.94 84 PHE A O 1
ATOM 637 N N . SER A 1 85 ? -15.453 7.144 7.605 1.00 65.62 85 SER A N 1
ATOM 638 C CA . SER A 1 85 ? -15.346 5.768 7.093 1.00 65.62 85 SER A CA 1
ATOM 639 C C . SER A 1 85 ? -15.201 5.717 5.568 1.00 65.62 85 SER A C 1
ATOM 641 O O . SER A 1 85 ? -14.381 4.954 5.058 1.00 65.62 85 SER A O 1
ATOM 643 N N . PHE A 1 86 ? -15.945 6.557 4.848 1.00 64.31 86 PHE A N 1
ATOM 644 C CA . PHE A 1 86 ? -15.875 6.643 3.389 1.00 64.31 86 PHE A CA 1
ATOM 645 C C . PHE A 1 86 ? -14.553 7.240 2.892 1.00 64.31 86 PHE A C 1
ATOM 647 O 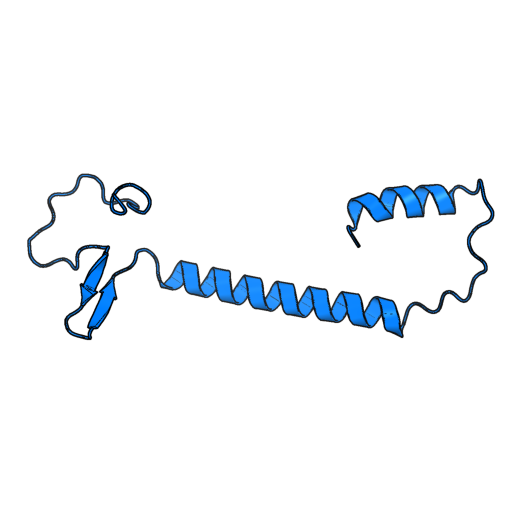O . PHE A 1 86 ? -14.026 6.823 1.864 1.00 64.31 86 PHE A O 1
ATOM 654 N N . LEU A 1 87 ? -14.017 8.220 3.622 1.00 65.75 87 LEU A N 1
ATOM 655 C CA . LEU A 1 87 ? -12.749 8.879 3.303 1.00 65.75 87 LEU A CA 1
ATOM 656 C C . LEU A 1 87 ? -11.537 8.028 3.686 1.00 65.75 87 LEU A C 1
ATOM 658 O O . LEU A 1 87 ? -10.494 8.128 3.045 1.00 65.75 87 LEU A O 1
ATOM 662 N N . THR A 1 88 ? -11.663 7.212 4.732 1.00 61.59 88 THR A N 1
ATOM 663 C CA . THR A 1 88 ? -10.565 6.394 5.244 1.00 61.59 88 THR A CA 1
ATOM 664 C C . THR A 1 88 ? -10.460 5.024 4.590 1.00 61.59 88 THR A C 1
ATOM 666 O O . THR A 1 88 ? -9.448 4.389 4.853 1.00 61.59 88 THR A O 1
ATOM 669 N N . LEU A 1 89 ? -11.439 4.585 3.774 1.00 47.25 89 LEU A N 1
ATOM 670 C CA . LEU A 1 89 ? -11.467 3.268 3.105 1.00 47.25 89 LEU A CA 1
ATOM 671 C C . LEU A 1 89 ? -10.789 2.180 3.963 1.00 47.25 89 LEU A C 1
ATOM 673 O O . LEU A 1 89 ? -9.681 1.731 3.662 1.00 47.25 89 LEU A O 1
ATOM 677 N N . LEU A 1 90 ? -11.452 1.822 5.067 1.00 44.19 90 LEU A N 1
ATOM 678 C CA . LEU A 1 90 ? -11.278 0.504 5.678 1.00 44.19 90 LEU A CA 1
ATOM 679 C C . LEU A 1 90 ? -12.082 -0.511 4.857 1.00 44.19 90 LEU A C 1
ATOM 681 O O . LEU A 1 90 ? -13.231 -0.161 4.498 1.00 44.19 90 LEU A O 1
#

Secondary structure (DSSP, 8-state):
--TTTS--S-TTS---TTS--TTSB-TTS-B--S-HHHHHHHHHHHHHHHHHHHHHHHHHHHH----S-PPPTT-HHHHHHHHHHHHHT-

Organism: NCBI:txid1314783

Sequence (90 aa):
MLQAEFGGKHVGKPVDEDEEKVGSVDRKGKLVTEGPKKRLVIRCLQVLLVIAACIASVYTGLIIKTTSTPPPKGTMAAYVLYIFSFLTLL